Protein AF-A0A9Q3DCJ1-F1 (afdb_monomer_lite)

Organism: NCBI:txid1389203

pLDDT: mean 75.25, std 12.14, range [51.75, 97.69]

Radius of gyration: 37.61 Å; chains: 1; bounding box: 100×50×63 Å

Sequence (104 aa):
MWNRACDTAGNCIAEAKEYNQQRYNITHMEPDFKEGDQLLTEEFSRKHPVFPVSLVKPYFQRGEDKFPSRKKTSNPPEIVEM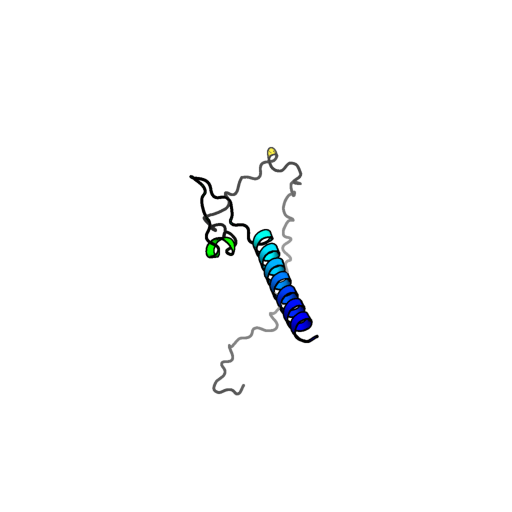EGSPGPVKKIIKARKIRLNGKD

Foldseek 3Di:
DVVVVVVVVVVVVVVVVVVVVVVCCVVDPDDDDDPPDDDDDPVRVPDPPPVPPPDDDPDDDDDCVVPVPDDPDPDDPPDPPPPDDPDPPPDDPPDDDDDDPPDD

Structure (mmCIF, N/CA/C/O backbone):
data_AF-A0A9Q3DCJ1-F1
#
_entry.id   AF-A0A9Q3DCJ1-F1
#
loop_
_atom_site.group_PDB
_atom_site.id
_atom_site.type_symbol
_atom_site.label_atom_id
_atom_site.label_alt_id
_atom_site.label_comp_id
_atom_site.label_asym_id
_atom_site.label_entity_id
_atom_site.label_seq_id
_atom_site.pdbx_PDB_ins_code
_atom_site.Cartn_x
_atom_site.Cartn_y
_atom_site.Cartn_z
_atom_site.occupancy
_atom_site.B_iso_or_equiv
_atom_site.auth_seq_id
_atom_site.auth_comp_id
_atom_site.auth_asym_id
_atom_site.auth_atom_id
_atom_site.pdbx_PDB_model_num
ATOM 1 N N . MET A 1 1 ? 37.587 -2.516 -32.915 1.00 63.06 1 MET A N 1
ATOM 2 C CA . MET A 1 1 ? 36.280 -1.816 -32.878 1.00 63.06 1 MET A CA 1
ATOM 3 C C . MET A 1 1 ? 35.235 -2.601 -32.084 1.00 63.06 1 MET A C 1
ATOM 5 O O . MET A 1 1 ? 34.576 -1.996 -31.256 1.00 63.06 1 MET A O 1
ATOM 9 N N . TRP A 1 2 ? 35.143 -3.925 -32.261 1.00 75.81 2 TRP A N 1
ATOM 10 C CA . TRP A 1 2 ? 34.183 -4.799 -31.565 1.00 75.81 2 TRP A CA 1
ATOM 11 C C . TRP A 1 2 ? 34.340 -4.851 -30.032 1.00 75.81 2 TRP A C 1
ATOM 13 O O . TRP A 1 2 ? 33.354 -4.699 -29.326 1.00 75.81 2 TRP A O 1
ATOM 23 N N . ASN A 1 3 ? 35.571 -4.923 -29.511 1.00 89.31 3 ASN A N 1
ATOM 24 C CA . ASN A 1 3 ? 35.804 -4.970 -28.057 1.00 89.31 3 ASN A CA 1
ATOM 25 C C . ASN A 1 3 ? 35.234 -3.748 -27.321 1.00 89.31 3 ASN A C 1
ATOM 27 O O . ASN A 1 3 ? 34.525 -3.912 -26.341 1.00 89.31 3 ASN A O 1
ATOM 31 N N . ARG A 1 4 ? 35.418 -2.535 -27.869 1.00 89.44 4 ARG A N 1
ATOM 32 C CA . ARG A 1 4 ? 34.817 -1.317 -27.296 1.00 89.44 4 ARG A CA 1
ATOM 33 C C . ARG A 1 4 ? 33.295 -1.390 -27.240 1.00 89.44 4 ARG A C 1
ATOM 35 O O . ARG A 1 4 ? 32.719 -0.892 -26.286 1.00 89.44 4 ARG A O 1
ATOM 42 N N . ALA A 1 5 ? 32.659 -1.985 -28.251 1.00 89.50 5 ALA A N 1
ATOM 43 C CA . ALA A 1 5 ? 31.210 -2.148 -28.269 1.00 89.50 5 ALA A CA 1
ATOM 44 C C . ALA A 1 5 ? 30.749 -3.105 -27.156 1.00 89.50 5 ALA A C 1
ATOM 46 O O . ALA A 1 5 ? 29.793 -2.798 -26.444 1.00 89.50 5 ALA A O 1
ATOM 47 N N . CYS A 1 6 ? 31.461 -4.219 -26.960 1.00 92.56 6 CYS A N 1
ATOM 48 C CA . CYS A 1 6 ? 31.211 -5.147 -25.856 1.00 92.56 6 CYS A CA 1
ATOM 49 C C . CYS A 1 6 ? 31.408 -4.478 -24.489 1.00 92.56 6 CYS A C 1
ATOM 51 O O . CYS 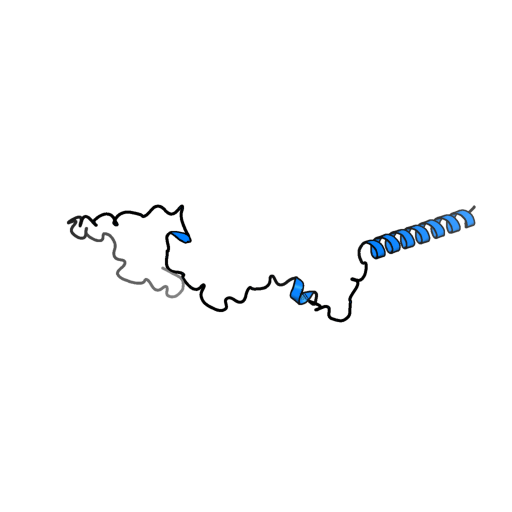A 1 6 ? 30.543 -4.617 -23.629 1.00 92.56 6 CYS A O 1
ATOM 53 N N . ASP A 1 7 ? 32.477 -3.696 -24.321 1.00 94.50 7 ASP A N 1
ATOM 54 C CA . ASP A 1 7 ? 32.757 -2.964 -23.082 1.00 94.50 7 ASP A CA 1
ATOM 55 C C . ASP A 1 7 ? 31.652 -1.938 -22.780 1.00 94.50 7 ASP A C 1
ATOM 57 O O . ASP A 1 7 ? 31.132 -1.887 -21.667 1.00 94.50 7 ASP A O 1
ATOM 61 N N . THR A 1 8 ? 31.214 -1.165 -23.784 1.00 95.19 8 THR A N 1
ATOM 62 C CA . THR A 1 8 ? 30.104 -0.211 -23.617 1.00 95.19 8 THR A CA 1
ATOM 63 C C . THR A 1 8 ? 28.790 -0.903 -23.273 1.00 95.19 8 THR A C 1
ATOM 65 O O . THR A 1 8 ? 28.074 -0.437 -22.393 1.00 95.19 8 THR A O 1
ATOM 68 N N . ALA A 1 9 ? 28.484 -2.034 -23.915 1.00 94.94 9 ALA A N 1
ATOM 69 C CA . ALA A 1 9 ? 27.279 -2.796 -23.606 1.00 94.94 9 ALA A CA 1
ATOM 70 C C . ALA A 1 9 ? 27.327 -3.367 -22.180 1.00 94.94 9 ALA A C 1
ATOM 72 O O . ALA A 1 9 ? 26.326 -3.312 -21.465 1.00 94.94 9 ALA A O 1
ATOM 73 N N . GLY A 1 10 ? 28.492 -3.862 -21.747 1.00 96.44 10 GLY A N 1
ATOM 74 C CA . GLY A 1 10 ? 28.715 -4.332 -20.381 1.00 96.44 10 GLY A CA 1
ATOM 75 C C . GLY A 1 10 ? 28.493 -3.230 -19.345 1.00 96.44 10 GLY A C 1
ATOM 76 O O . GLY A 1 10 ? 27.772 -3.447 -18.370 1.00 96.44 10 GLY A O 1
ATOM 77 N N . ASN A 1 11 ? 29.025 -2.033 -19.598 1.00 97.31 11 ASN A N 1
ATOM 78 C CA . ASN A 1 11 ? 28.848 -0.878 -18.719 1.00 97.31 11 ASN A CA 1
ATOM 79 C C . ASN A 1 11 ? 27.379 -0.450 -18.625 1.00 97.31 11 ASN A C 1
ATOM 81 O O . ASN A 1 11 ? 26.874 -0.280 -17.520 1.00 97.31 11 ASN A O 1
ATOM 85 N N . CYS A 1 12 ? 26.653 -0.380 -19.747 1.00 97.25 12 CYS A N 1
ATOM 86 C CA . CYS A 1 12 ? 25.229 -0.030 -19.726 1.00 97.25 12 CYS A CA 1
ATOM 87 C C . CYS A 1 12 ? 24.394 -1.013 -18.891 1.00 97.25 12 CYS A C 1
ATOM 89 O O . CYS A 1 12 ? 23.472 -0.607 -18.186 1.00 97.25 12 CYS A O 1
ATOM 91 N N . ILE A 1 13 ? 24.707 -2.311 -18.952 1.00 96.69 13 ILE A N 1
ATOM 92 C CA . ILE A 1 13 ? 24.011 -3.331 -18.157 1.00 96.69 13 ILE A CA 1
ATOM 93 C C . ILE A 1 13 ? 24.345 -3.176 -16.668 1.00 96.69 13 ILE A C 1
ATOM 95 O O . ILE A 1 13 ? 23.446 -3.269 -15.828 1.00 96.69 13 ILE A O 1
ATOM 99 N N . ALA A 1 14 ? 25.617 -2.938 -16.338 1.00 97.50 14 ALA A N 1
ATOM 100 C CA . ALA A 1 14 ? 26.059 -2.725 -14.963 1.00 97.50 14 ALA A CA 1
ATOM 101 C C . ALA A 1 14 ? 25.397 -1.485 -14.342 1.00 97.50 14 ALA A C 1
ATOM 103 O O . ALA A 1 14 ? 24.798 -1.592 -13.274 1.00 97.50 14 ALA A O 1
ATOM 104 N N . GLU A 1 15 ? 25.409 -0.355 -15.051 1.00 97.69 15 GLU A N 1
ATOM 105 C CA . GLU A 1 15 ? 24.773 0.896 -14.623 1.00 97.69 15 GLU A CA 1
ATOM 106 C C . GLU A 1 15 ? 23.261 0.731 -14.435 1.00 97.69 15 GLU A C 1
ATOM 108 O O . GLU A 1 15 ? 22.705 1.165 -13.427 1.00 97.69 15 GLU A O 1
ATOM 113 N N . ALA A 1 16 ? 22.578 0.049 -15.361 1.00 97.00 16 ALA A N 1
ATOM 114 C CA . ALA A 1 16 ? 21.144 -0.205 -15.240 1.00 97.00 16 ALA A CA 1
ATOM 115 C C . ALA A 1 16 ? 20.811 -1.080 -14.020 1.00 97.00 16 ALA A C 1
ATOM 117 O O . ALA A 1 16 ? 19.824 -0.836 -13.318 1.00 97.00 16 ALA A O 1
ATOM 118 N N . LYS A 1 17 ? 21.635 -2.099 -13.747 1.00 97.56 17 LYS A N 1
ATOM 119 C CA . LYS A 1 17 ? 21.481 -2.960 -12.570 1.00 97.56 17 LYS A CA 1
ATOM 120 C C . LYS A 1 17 ? 21.695 -2.167 -11.284 1.00 97.56 17 LYS A C 1
ATOM 122 O O . LYS A 1 17 ? 20.896 -2.297 -10.358 1.00 97.56 17 LYS A O 1
ATOM 127 N N . GLU A 1 18 ? 22.732 -1.339 -11.244 1.00 97.19 18 GLU A N 1
ATOM 128 C CA . GLU A 1 18 ? 23.052 -0.509 -10.089 1.00 97.19 18 GLU A CA 1
ATOM 129 C C . GLU A 1 18 ? 21.959 0.533 -9.823 1.00 97.19 18 GLU A C 1
ATOM 131 O O . GLU A 1 18 ? 21.476 0.627 -8.696 1.00 97.19 18 GLU A O 1
ATOM 136 N N . TYR A 1 19 ? 21.473 1.227 -10.857 1.00 95.38 19 TYR A N 1
ATOM 137 C CA . TYR A 1 19 ? 20.348 2.160 -10.752 1.00 95.38 19 TYR A CA 1
ATOM 138 C C . TYR A 1 19 ? 19.100 1.490 -10.165 1.00 95.38 19 TYR A C 1
ATOM 140 O O . TYR A 1 19 ? 18.480 2.011 -9.235 1.00 95.38 19 TYR A O 1
ATOM 148 N N . ASN A 1 20 ? 18.740 0.310 -10.678 1.00 94.38 20 ASN A N 1
ATOM 149 C CA . ASN A 1 20 ? 17.589 -0.437 -10.176 1.00 94.38 20 ASN A CA 1
ATOM 150 C C . ASN A 1 20 ? 17.780 -0.852 -8.714 1.00 94.38 20 ASN A C 1
ATOM 152 O O . ASN A 1 20 ? 16.842 -0.751 -7.924 1.00 94.38 20 ASN A O 1
ATOM 156 N N . GLN A 1 21 ? 18.987 -1.278 -8.343 1.00 93.81 21 GLN A N 1
ATOM 157 C CA . GLN A 1 21 ? 19.305 -1.678 -6.978 1.00 93.81 21 GLN A CA 1
ATOM 158 C C . GLN A 1 21 ? 19.266 -0.488 -6.012 1.00 93.81 21 GLN A C 1
ATOM 160 O O . GLN A 1 21 ? 18.641 -0.580 -4.959 1.00 93.81 21 GLN A O 1
ATOM 165 N N . GLN A 1 22 ? 19.840 0.656 -6.389 1.00 92.44 22 GLN A N 1
ATOM 166 C CA . GLN A 1 22 ? 19.769 1.894 -5.609 1.00 92.44 22 GLN A CA 1
ATOM 167 C C . GLN A 1 22 ? 18.317 2.351 -5.423 1.00 92.44 22 GLN A C 1
ATOM 169 O O . GLN A 1 22 ? 17.894 2.646 -4.306 1.00 92.44 22 GLN A O 1
ATOM 174 N N . ARG A 1 23 ? 17.521 2.347 -6.499 1.00 92.44 23 ARG A N 1
ATOM 175 C CA . ARG A 1 23 ? 16.097 2.699 -6.450 1.00 92.44 23 ARG A CA 1
ATOM 176 C C . ARG A 1 23 ? 15.308 1.762 -5.536 1.00 92.44 23 ARG A C 1
ATOM 178 O O . ARG A 1 23 ? 14.465 2.235 -4.772 1.00 92.44 23 ARG A O 1
ATOM 185 N N . TYR A 1 24 ? 15.567 0.457 -5.609 1.00 90.00 24 TYR A N 1
ATOM 186 C CA . TYR A 1 24 ? 14.935 -0.527 -4.734 1.00 90.00 24 TYR A CA 1
ATOM 187 C C . TYR A 1 24 ? 15.298 -0.269 -3.272 1.00 90.00 24 TYR A C 1
ATOM 189 O O . TYR A 1 24 ? 14.399 -0.118 -2.455 1.00 90.00 24 TYR A O 1
ATOM 197 N N . ASN A 1 25 ? 16.586 -0.099 -2.966 1.00 87.88 25 ASN A N 1
ATOM 198 C CA . ASN A 1 25 ? 17.060 0.149 -1.606 1.00 87.88 25 ASN A CA 1
ATOM 199 C C . ASN A 1 25 ? 16.429 1.412 -1.005 1.00 87.88 25 ASN A C 1
ATOM 201 O O . ASN A 1 25 ? 15.956 1.369 0.120 1.00 87.88 25 ASN A O 1
ATOM 205 N N . ILE A 1 26 ? 16.347 2.516 -1.759 1.00 84.50 26 ILE A N 1
ATOM 206 C CA . ILE A 1 26 ? 15.706 3.758 -1.287 1.00 84.50 26 ILE A CA 1
ATOM 207 C C . ILE A 1 26 ? 14.218 3.544 -0.975 1.00 84.50 26 ILE A C 1
ATOM 209 O O . ILE A 1 26 ? 13.694 4.109 -0.020 1.00 84.50 26 ILE A O 1
ATOM 213 N N . THR A 1 27 ? 13.520 2.758 -1.798 1.00 81.69 27 THR A N 1
ATOM 214 C CA . THR A 1 27 ? 12.064 2.563 -1.679 1.00 81.69 27 THR A CA 1
ATOM 215 C C . THR A 1 27 ? 11.666 1.449 -0.711 1.00 81.69 27 THR A C 1
ATOM 217 O O . THR A 1 27 ? 10.542 1.460 -0.220 1.00 81.69 27 THR A O 1
ATOM 220 N N . HIS A 1 28 ? 12.573 0.517 -0.427 1.00 78.94 28 HIS A N 1
ATOM 221 C CA . HIS A 1 28 ? 12.353 -0.669 0.401 1.00 78.94 28 HIS A CA 1
ATOM 222 C C . HIS A 1 28 ? 13.409 -0.741 1.511 1.00 78.94 28 HIS A C 1
ATOM 224 O O . HIS A 1 28 ? 14.057 -1.768 1.703 1.00 78.94 28 HIS A O 1
ATOM 230 N N . MET A 1 29 ? 13.605 0.373 2.222 1.00 77.62 29 MET A N 1
ATOM 231 C CA . MET A 1 29 ? 14.350 0.369 3.480 1.00 77.62 29 MET A CA 1
ATOM 232 C C . MET A 1 29 ? 13.621 -0.539 4.474 1.00 77.62 29 MET A C 1
ATOM 234 O O . MET A 1 29 ? 12.401 -0.430 4.638 1.00 77.62 29 MET A O 1
ATOM 238 N N . GLU A 1 30 ? 14.361 -1.434 5.126 1.00 73.50 30 GLU A N 1
ATOM 239 C CA . GLU A 1 30 ? 13.807 -2.191 6.243 1.00 73.50 30 GLU A CA 1
ATOM 240 C C . GLU A 1 30 ? 13.434 -1.218 7.370 1.00 73.50 30 GLU A C 1
ATOM 242 O O . GLU A 1 30 ? 14.156 -0.245 7.606 1.00 73.50 30 GLU A O 1
ATOM 247 N N . PRO A 1 31 ? 12.295 -1.418 8.049 1.00 78.50 31 PRO A N 1
ATOM 248 C CA . PRO A 1 31 ? 11.938 -0.571 9.172 1.00 78.50 31 PRO A CA 1
ATOM 249 C C . PRO A 1 31 ? 12.928 -0.778 10.322 1.00 78.50 31 PRO A C 1
ATOM 251 O O . PRO A 1 31 ? 13.270 -1.911 10.658 1.00 78.50 31 PRO A O 1
ATOM 254 N N . ASP A 1 32 ? 13.336 0.311 10.968 1.00 82.06 32 ASP A N 1
ATOM 255 C CA . ASP A 1 32 ? 14.151 0.238 12.180 1.00 82.06 32 ASP A CA 1
ATOM 256 C C . ASP A 1 32 ? 13.298 -0.272 13.352 1.00 82.06 32 ASP A C 1
ATOM 258 O O . ASP A 1 32 ? 12.508 0.478 13.930 1.00 82.06 32 ASP A O 1
ATOM 262 N N . PHE A 1 33 ? 13.460 -1.544 13.714 1.00 82.75 33 PHE A N 1
ATOM 263 C CA . PHE A 1 33 ? 12.768 -2.155 14.850 1.00 82.75 33 PHE A CA 1
ATOM 264 C C . PHE A 1 33 ? 13.595 -2.052 16.133 1.00 82.75 33 PHE A C 1
ATOM 266 O O . PHE A 1 33 ? 14.790 -2.354 16.142 1.00 82.75 33 PHE A O 1
ATOM 273 N N . LYS A 1 34 ? 12.958 -1.664 17.240 1.00 87.94 34 LYS A N 1
ATOM 274 C CA . LYS A 1 34 ? 13.571 -1.615 18.574 1.00 87.94 34 LYS A CA 1
ATOM 275 C C . LYS A 1 34 ? 12.963 -2.665 19.498 1.00 87.94 34 LYS A C 1
ATOM 277 O O . LYS A 1 34 ? 11.830 -3.110 19.321 1.00 87.94 34 LYS A O 1
ATOM 282 N N . GLU A 1 35 ? 13.725 -3.064 20.514 1.00 81.75 35 GLU A N 1
ATOM 283 C CA . GLU A 1 35 ? 13.235 -3.974 21.551 1.00 81.75 35 GLU A CA 1
ATOM 284 C C . GLU A 1 35 ? 12.006 -3.366 22.249 1.00 81.75 35 GLU A C 1
ATOM 286 O O . GLU A 1 35 ? 12.076 -2.273 22.812 1.00 81.75 35 GLU A O 1
ATOM 291 N N . GLY A 1 36 ? 10.874 -4.073 22.190 1.00 82.88 36 GLY A N 1
ATOM 292 C CA . GLY A 1 36 ? 9.582 -3.610 22.710 1.00 82.88 36 GLY A CA 1
ATOM 293 C C . GLY A 1 36 ? 8.577 -3.151 21.646 1.00 82.88 36 GLY A C 1
ATOM 294 O O . GLY A 1 36 ? 7.416 -2.931 21.994 1.00 82.88 36 GLY A O 1
ATOM 295 N N . ASP A 1 37 ? 8.968 -3.060 20.370 1.00 79.44 37 ASP A N 1
ATOM 296 C CA . ASP A 1 37 ? 8.045 -2.702 19.291 1.00 79.44 37 ASP A CA 1
ATOM 297 C C . ASP A 1 37 ? 7.058 -3.838 18.976 1.00 79.44 37 ASP A C 1
ATOM 299 O O . ASP A 1 37 ? 7.414 -5.012 18.843 1.00 79.44 37 ASP A O 1
ATOM 303 N N . GLN A 1 38 ? 5.780 -3.479 18.837 1.00 73.38 38 GLN A N 1
ATOM 304 C CA . GLN A 1 38 ? 4.705 -4.418 18.532 1.00 73.38 38 GLN A CA 1
ATOM 305 C C . GLN A 1 38 ? 4.474 -4.464 17.015 1.00 73.38 38 GLN A C 1
ATOM 307 O O . GLN A 1 38 ? 3.969 -3.515 16.415 1.00 73.38 38 GLN A O 1
ATOM 312 N N . LEU A 1 39 ? 4.862 -5.575 16.387 1.00 72.44 39 LEU A N 1
ATOM 313 C CA . LEU A 1 39 ? 4.812 -5.753 14.935 1.00 72.44 39 LEU A CA 1
ATOM 314 C C . LEU A 1 39 ? 3.430 -6.231 14.482 1.00 72.44 39 LEU A C 1
ATOM 316 O O . LEU A 1 39 ? 2.977 -7.313 14.857 1.00 72.44 39 LEU A O 1
ATOM 320 N N . LEU A 1 40 ? 2.776 -5.449 13.626 1.00 68.94 40 LEU A N 1
ATOM 321 C CA . LEU A 1 40 ? 1.610 -5.897 12.868 1.00 68.94 40 LEU A CA 1
ATOM 322 C C . LEU A 1 40 ? 2.098 -6.520 11.563 1.00 68.94 40 LEU A C 1
ATOM 324 O O . LEU A 1 40 ? 2.722 -5.850 10.743 1.00 68.94 40 LEU A O 1
ATOM 328 N N . THR A 1 41 ? 1.809 -7.803 11.360 1.00 72.06 41 THR A N 1
ATOM 329 C CA . THR A 1 41 ? 2.092 -8.459 10.082 1.00 72.06 41 THR A CA 1
ATOM 330 C C . THR A 1 41 ? 1.268 -7.819 8.961 1.00 72.06 41 THR A C 1
ATOM 332 O O . THR A 1 41 ? 0.189 -7.266 9.191 1.00 72.06 41 THR A O 1
ATOM 335 N N . GLU A 1 42 ? 1.763 -7.898 7.725 1.00 68.56 42 GLU A N 1
ATOM 336 C CA . GLU A 1 42 ? 1.150 -7.250 6.554 1.00 68.56 42 GLU A CA 1
ATOM 337 C C . GLU A 1 42 ? -0.314 -7.685 6.313 1.00 68.56 42 GLU A C 1
ATOM 339 O O . GLU A 1 42 ? -1.142 -6.935 5.796 1.00 68.56 42 GLU A O 1
ATOM 344 N N . GLU A 1 43 ? -0.672 -8.892 6.755 1.00 66.38 43 GLU A N 1
ATOM 345 C CA . GLU A 1 43 ? -2.039 -9.418 6.711 1.00 66.38 43 GLU A CA 1
ATOM 346 C C . GLU A 1 43 ? -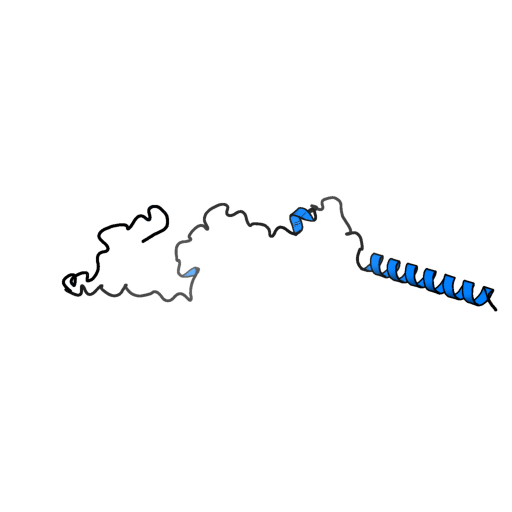2.999 -8.718 7.687 1.00 66.38 43 GLU A C 1
ATOM 348 O O . GLU A 1 43 ? -4.206 -8.646 7.434 1.00 66.38 43 GLU A O 1
ATOM 353 N N . PHE A 1 44 ? -2.481 -8.201 8.804 1.00 62.12 44 PHE A N 1
ATOM 354 C CA . PHE A 1 44 ? -3.247 -7.462 9.805 1.00 62.12 44 PHE A CA 1
ATOM 355 C C . PHE A 1 44 ? -3.272 -5.953 9.541 1.00 62.12 44 PHE A C 1
ATOM 357 O O . PHE A 1 44 ? -4.224 -5.305 9.967 1.00 62.12 44 PHE A O 1
ATOM 364 N N . SER A 1 45 ? -2.304 -5.395 8.803 1.00 62.41 45 SER A N 1
ATOM 365 C CA . SER A 1 45 ? -2.292 -3.966 8.439 1.00 62.41 45 SER A CA 1
ATOM 366 C C . SER A 1 45 ? -3.324 -3.608 7.361 1.00 62.41 45 SER A C 1
ATOM 368 O O . SER A 1 45 ? -3.877 -2.509 7.368 1.00 62.41 45 SER A O 1
ATOM 370 N N . ARG A 1 46 ? -3.628 -4.544 6.447 1.00 64.75 46 ARG A N 1
ATOM 371 C CA . ARG A 1 46 ? -4.634 -4.369 5.377 1.00 64.75 46 ARG A CA 1
ATOM 372 C C . ARG A 1 46 ? -6.071 -4.523 5.859 1.00 64.75 46 ARG A C 1
ATOM 374 O O . ARG A 1 46 ? -7.004 -4.078 5.189 1.00 64.75 46 ARG A O 1
ATOM 381 N N . LYS A 1 47 ? -6.272 -5.172 7.004 1.00 68.19 47 LYS A N 1
ATOM 382 C CA . LYS A 1 47 ? -7.574 -5.188 7.657 1.00 68.19 47 LYS A CA 1
ATOM 383 C C . LYS A 1 47 ? -7.713 -3.828 8.316 1.00 68.19 47 LYS A C 1
ATOM 385 O O . LYS A 1 47 ? -6.984 -3.520 9.254 1.00 68.19 47 LYS A O 1
ATOM 390 N N . HIS A 1 48 ? -8.670 -3.023 7.844 1.00 58.03 48 HIS A N 1
ATOM 391 C CA . HIS A 1 48 ? -9.188 -1.941 8.678 1.00 58.03 48 HIS A CA 1
ATOM 392 C C . HIS A 1 48 ? -9.431 -2.577 10.047 1.00 58.03 48 HIS A C 1
ATOM 394 O O . HIS A 1 48 ? -10.017 -3.669 10.048 1.00 58.03 48 HIS A O 1
ATOM 400 N N . PRO A 1 49 ? -8.966 -2.001 11.173 1.00 62.50 49 PRO A N 1
ATOM 401 C CA . PRO A 1 49 ? -9.391 -2.498 12.464 1.00 62.50 49 PRO A CA 1
ATOM 402 C C . PRO A 1 49 ? -10.907 -2.522 12.375 1.00 62.50 49 PRO A C 1
ATOM 404 O O . PRO A 1 49 ? -11.546 -1.468 12.283 1.00 62.50 49 PRO A O 1
ATOM 407 N N . VAL A 1 50 ? -11.468 -3.731 12.260 1.00 60.25 50 VAL A N 1
ATOM 408 C CA . VAL A 1 50 ? -12.898 -3.943 12.367 1.00 60.25 50 VAL A CA 1
ATOM 409 C C . VAL A 1 50 ? -13.075 -3.673 13.827 1.00 60.25 50 VAL A C 1
ATOM 411 O O . VAL A 1 50 ? -12.844 -4.552 14.655 1.00 60.25 50 VAL A O 1
ATOM 414 N N . PHE A 1 51 ? -13.284 -2.386 14.110 1.00 51.75 51 PHE A N 1
ATOM 415 C CA . PHE A 1 51 ? -13.478 -1.857 15.432 1.00 51.75 51 PHE A CA 1
ATOM 416 C C . PHE A 1 51 ? -14.454 -2.839 16.034 1.00 51.75 51 PHE A C 1
ATOM 418 O O . PHE A 1 51 ? -15.528 -3.002 15.433 1.00 51.75 51 PHE A O 1
ATOM 425 N N . PRO A 1 52 ? -14.046 -3.614 17.057 1.00 56.34 52 PRO A N 1
ATOM 426 C CA . PRO A 1 52 ? -14.918 -4.640 17.559 1.00 56.34 52 PRO A CA 1
ATOM 427 C C . PRO A 1 52 ? -16.217 -3.907 17.821 1.00 56.34 52 PRO A C 1
ATOM 429 O O . PRO A 1 52 ? -16.249 -2.906 18.543 1.00 56.34 52 PRO A O 1
ATOM 432 N N . VAL A 1 53 ? -17.292 -4.356 17.173 1.00 57.59 53 VAL A N 1
ATOM 433 C CA . VAL A 1 53 ? -18.642 -3.894 17.491 1.00 57.59 53 VAL A CA 1
ATOM 434 C C . VAL A 1 53 ? -19.001 -4.531 18.837 1.00 57.59 53 VAL A C 1
ATOM 436 O O . VAL A 1 53 ? -20.069 -5.098 19.031 1.00 57.59 53 VAL A O 1
ATOM 439 N N . SER A 1 54 ? -18.057 -4.509 19.781 1.00 58.66 54 SER A N 1
ATOM 440 C CA . SER A 1 54 ? -18.271 -4.804 21.161 1.00 58.66 54 SER A CA 1
ATOM 441 C C . SER A 1 54 ? -19.040 -3.613 21.708 1.00 58.66 54 SER A C 1
ATOM 443 O O . SER A 1 54 ? -18.478 -2.610 22.136 1.00 58.66 54 SER A O 1
ATOM 445 N N . LEU A 1 55 ? -20.354 -3.799 21.647 1.00 59.38 55 LEU A N 1
ATOM 446 C CA . LEU A 1 55 ? -21.267 -3.507 22.735 1.00 59.38 55 LEU A CA 1
ATOM 447 C C . LEU A 1 55 ? -21.556 -2.018 22.940 1.00 59.38 55 LEU A C 1
ATOM 449 O O . LEU A 1 55 ? -20.837 -1.300 23.619 1.00 59.38 55 LEU A O 1
ATOM 453 N N . VAL A 1 56 ? -22.692 -1.616 22.357 1.00 61.53 56 VAL A N 1
ATOM 454 C CA . VAL A 1 56 ? -23.596 -0.550 22.815 1.00 61.53 56 VAL A CA 1
ATOM 455 C C . VAL A 1 56 ? -22.875 0.716 23.271 1.00 61.53 56 VAL A C 1
ATOM 457 O O . VAL A 1 56 ? -22.480 0.839 24.426 1.00 61.53 56 VAL A O 1
ATOM 460 N N . LYS A 1 57 ? -22.794 1.720 22.386 1.00 65.44 57 LYS A N 1
ATOM 461 C CA . LYS A 1 57 ? -22.485 3.092 22.815 1.00 65.44 57 LYS A CA 1
ATOM 462 C C . LYS A 1 57 ? -23.356 3.413 24.039 1.00 65.44 57 LYS A C 1
ATOM 464 O O . LYS A 1 57 ? -24.582 3.386 23.889 1.00 65.44 57 LYS A O 1
ATOM 469 N N . PRO A 1 58 ? -22.778 3.692 25.223 1.00 66.19 58 PRO A N 1
ATOM 470 C CA . PRO A 1 58 ? -23.581 4.050 26.377 1.00 66.19 58 PRO A CA 1
ATOM 471 C C . PRO A 1 58 ? -24.340 5.327 26.024 1.00 66.19 58 PRO A C 1
ATOM 473 O O . PRO A 1 58 ? -23.748 6.364 25.715 1.00 66.19 58 PRO A O 1
ATOM 476 N N . TYR A 1 59 ? -25.668 5.231 25.989 1.00 64.31 59 TYR A N 1
ATOM 477 C CA . TYR A 1 59 ? -26.520 6.386 25.757 1.00 64.31 59 TYR A CA 1
ATOM 478 C C . TYR A 1 59 ? -26.440 7.282 26.991 1.00 64.31 59 TYR A C 1
ATOM 480 O O . TYR A 1 59 ? -27.043 7.001 28.023 1.00 64.31 59 TYR A O 1
ATOM 488 N N . PHE A 1 60 ? -25.679 8.370 26.887 1.00 72.69 60 PHE A N 1
ATOM 489 C CA . PHE A 1 60 ? -25.674 9.409 27.908 1.00 72.69 60 PHE A CA 1
ATOM 490 C C . PHE A 1 60 ? -27.005 10.163 27.882 1.00 72.69 60 PHE A C 1
ATOM 492 O O . PHE A 1 60 ? -27.535 10.478 26.810 1.00 72.69 60 PHE A O 1
ATOM 499 N N . GLN A 1 61 ? -27.536 10.483 29.064 1.00 72.12 61 GLN A N 1
ATOM 500 C CA . GLN A 1 61 ? -28.701 11.353 29.167 1.00 72.12 61 GLN A CA 1
ATOM 501 C C . GLN A 1 61 ? -28.393 12.716 28.533 1.00 72.12 61 GLN A C 1
ATOM 503 O O . GLN A 1 61 ? -27.269 13.223 28.580 1.00 72.12 61 GLN A O 1
ATOM 508 N N . ARG A 1 62 ? -29.405 13.292 27.886 1.00 70.31 62 ARG A N 1
ATOM 509 C CA . ARG A 1 62 ? -29.302 14.556 27.152 1.00 70.31 62 ARG A CA 1
ATOM 510 C C . ARG A 1 62 ? -29.254 15.724 28.147 1.00 70.31 62 ARG A C 1
ATOM 512 O O . ARG A 1 62 ? -30.284 16.335 28.397 1.00 70.31 62 ARG A O 1
ATOM 519 N N . GLY A 1 63 ? -28.085 15.992 28.729 1.00 77.44 63 GLY A N 1
ATOM 520 C CA . GLY A 1 63 ? -27.840 17.164 29.579 1.00 77.44 63 GLY A CA 1
ATOM 521 C C . GLY A 1 63 ? -27.535 18.422 28.759 1.00 77.44 63 GLY A C 1
ATOM 522 O O . GLY A 1 63 ? -26.937 18.325 27.684 1.00 77.44 63 GLY A O 1
ATOM 523 N N . GLU A 1 64 ? -27.937 19.589 29.264 1.00 73.12 64 GLU A N 1
ATOM 524 C CA . GLU A 1 64 ? -27.703 20.888 28.611 1.00 73.12 64 GLU A CA 1
ATOM 525 C C . GLU A 1 64 ? -26.214 21.241 28.546 1.00 73.12 64 GLU A C 1
ATOM 527 O O . GLU A 1 64 ? -25.742 21.688 27.502 1.00 73.12 64 GLU A O 1
ATOM 532 N N . ASP A 1 65 ? -25.456 20.904 29.592 1.00 79.19 65 ASP A N 1
ATOM 533 C CA . ASP A 1 65 ? -24.017 21.183 29.688 1.00 79.19 65 ASP A CA 1
ATOM 534 C C . ASP A 1 65 ? -23.209 20.517 28.568 1.00 79.19 65 ASP A C 1
ATOM 536 O O . ASP A 1 65 ? -22.202 21.042 28.097 1.00 79.19 65 ASP A O 1
ATOM 540 N N . LYS A 1 66 ? -23.658 19.340 28.116 1.00 77.69 66 LYS A N 1
ATOM 541 C CA . LYS A 1 66 ? -22.955 18.543 27.103 1.00 77.69 66 LYS A CA 1
ATOM 542 C C . LYS A 1 66 ? -23.366 18.904 25.675 1.00 77.69 66 LYS A C 1
ATOM 544 O O . LYS A 1 66 ? -22.633 18.593 24.740 1.00 77.69 66 LYS A O 1
ATOM 549 N N . PHE A 1 67 ? -24.524 19.544 25.491 1.00 76.19 67 PHE A N 1
ATOM 550 C CA . PHE A 1 67 ? -25.068 19.897 24.175 1.00 76.19 67 PHE A CA 1
ATOM 551 C C . PHE A 1 67 ? -25.724 21.292 24.181 1.00 76.19 67 PHE A C 1
ATOM 553 O O . PHE A 1 67 ? -26.934 21.395 23.957 1.00 76.19 67 PHE A O 1
ATOM 560 N N . PRO A 1 68 ? -24.936 22.368 24.370 1.00 78.12 68 PRO A N 1
ATOM 561 C CA . PRO A 1 68 ? -25.458 23.726 24.556 1.00 78.12 68 PRO A CA 1
ATOM 562 C C . PRO A 1 68 ? -26.187 24.276 23.320 1.00 78.12 68 PRO A C 1
ATOM 564 O O . PRO A 1 68 ? -27.154 25.020 23.437 1.00 78.12 68 PRO A O 1
ATOM 567 N N . SER A 1 69 ? -25.786 23.869 22.113 1.00 79.75 69 SER A N 1
ATOM 568 C CA . SER A 1 69 ? -26.394 24.347 20.859 1.00 79.75 69 SER A CA 1
ATOM 569 C C . SER A 1 69 ? -27.722 23.665 20.506 1.00 79.75 69 SER A C 1
ATOM 571 O O . SER A 1 69 ? -28.282 23.899 19.431 1.00 79.75 69 SER A O 1
ATOM 573 N N . ARG A 1 70 ? -28.228 22.764 21.354 1.00 74.50 70 ARG A N 1
ATOM 574 C CA . ARG A 1 70 ? -29.415 21.968 21.044 1.00 74.50 70 ARG A CA 1
ATOM 575 C C . ARG A 1 70 ? -30.688 22.739 21.389 1.00 74.50 70 ARG A C 1
ATOM 577 O O . ARG A 1 70 ? -31.009 22.944 22.553 1.00 74.50 70 ARG A O 1
ATOM 584 N N . LYS A 1 71 ? -31.474 23.093 20.370 1.00 75.62 71 LYS A N 1
ATOM 585 C CA . LYS A 1 71 ? -32.814 23.670 20.558 1.00 75.62 71 LYS A CA 1
ATOM 586 C C . LYS A 1 71 ? -33.739 22.620 21.187 1.00 75.62 71 LYS A C 1
ATOM 588 O O . LYS A 1 71 ? -33.878 21.524 20.640 1.00 75.62 71 LYS A O 1
ATOM 593 N N . LYS A 1 72 ? -34.376 22.939 22.319 1.00 73.19 72 LYS A N 1
ATOM 594 C CA . LYS A 1 72 ? -35.469 22.121 22.863 1.00 73.19 72 LYS A CA 1
ATOM 595 C C . LYS A 1 72 ? -36.635 22.199 21.883 1.00 73.19 72 LYS A C 1
ATOM 597 O O . LYS A 1 72 ? -37.183 23.274 21.663 1.00 73.19 72 LYS A O 1
ATOM 602 N N . THR A 1 73 ? -36.989 21.080 21.264 1.00 67.62 73 THR A N 1
ATOM 603 C CA . THR A 1 73 ? -38.249 20.983 20.526 1.00 67.62 73 THR A CA 1
ATOM 604 C C . THR A 1 73 ? -39.377 21.060 21.549 1.00 67.62 73 THR A C 1
ATOM 606 O O . THR A 1 73 ? -39.450 20.198 22.427 1.00 67.62 73 THR A O 1
ATOM 609 N N . SER A 1 74 ? -40.216 22.095 21.478 1.00 71.19 74 SER A N 1
ATOM 610 C CA . SER A 1 74 ? -41.489 22.107 22.199 1.00 71.19 74 SER A CA 1
ATOM 611 C C . SER A 1 74 ? -42.388 20.985 21.677 1.00 71.19 74 SER A C 1
ATOM 613 O O . SER A 1 74 ? -42.135 20.460 20.591 1.00 71.19 74 SER A O 1
ATOM 615 N N . ASN A 1 75 ? -43.365 20.609 22.507 1.00 73.19 75 ASN A N 1
ATOM 616 C CA . ASN A 1 75 ? -44.233 19.432 22.419 1.00 73.19 75 ASN A CA 1
ATOM 617 C C .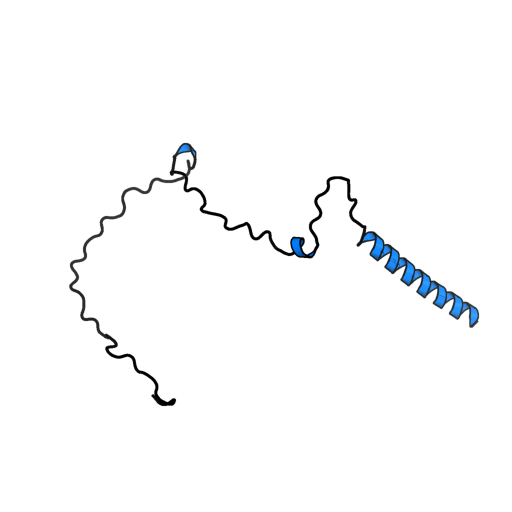 ASN A 1 75 ? -44.516 18.927 20.991 1.00 73.19 75 ASN A C 1
ATOM 619 O O . ASN A 1 75 ? -44.725 19.742 20.089 1.00 73.19 75 ASN A O 1
ATOM 623 N N . PRO A 1 76 ? -44.560 17.593 20.786 1.00 73.12 76 PRO A N 1
ATOM 624 C CA . PRO A 1 76 ? -44.966 17.036 19.503 1.00 73.12 76 PRO A CA 1
ATOM 625 C C . PRO A 1 76 ? -46.330 17.615 19.096 1.00 73.12 76 PRO A C 1
ATOM 627 O O . PRO A 1 76 ? -47.163 17.855 19.974 1.00 73.12 76 PRO A O 1
ATOM 630 N N . PRO A 1 77 ? -46.553 17.871 17.794 1.00 70.12 77 PRO A N 1
ATOM 631 C CA . PRO A 1 77 ? -47.838 18.372 17.330 1.00 70.12 77 PRO A CA 1
ATOM 632 C C . PRO A 1 77 ? -48.943 17.406 17.766 1.00 70.12 77 PRO A C 1
ATOM 634 O O . PRO A 1 77 ? -48.780 16.190 17.637 1.00 70.12 77 PRO A O 1
ATOM 637 N N . GLU A 1 78 ? -50.042 17.946 18.297 1.00 74.38 78 GLU A N 1
ATOM 638 C CA . GLU A 1 78 ? -51.247 17.165 18.574 1.00 74.38 78 GLU A CA 1
ATOM 639 C C . GLU A 1 78 ? -51.649 16.417 17.302 1.00 74.38 78 GLU A C 1
ATOM 641 O O . GLU A 1 78 ? -51.779 17.001 16.222 1.00 74.38 78 GLU A O 1
ATOM 646 N N . ILE A 1 79 ? -51.789 15.098 17.428 1.00 71.06 79 ILE A N 1
ATOM 647 C CA . ILE A 1 79 ? -52.309 14.255 16.360 1.00 71.06 79 ILE A CA 1
ATOM 648 C C . ILE A 1 79 ? -53.776 14.645 16.225 1.00 71.06 79 ILE A C 1
ATOM 650 O O . ILE A 1 79 ? -54.601 14.255 17.045 1.00 71.06 79 ILE A O 1
ATOM 654 N N . VAL A 1 80 ? -54.100 15.452 15.218 1.00 73.75 80 VAL A N 1
ATOM 655 C CA . VAL A 1 80 ? -55.495 15.678 14.847 1.00 73.75 80 VAL A CA 1
ATOM 656 C C . VAL A 1 80 ? -56.001 14.353 14.293 1.00 73.75 80 VAL A C 1
ATOM 658 O O . VAL A 1 80 ? -55.583 13.930 13.212 1.00 73.75 80 VAL A O 1
ATOM 661 N N . GLU A 1 81 ? -56.859 13.671 15.049 1.00 70.62 81 GLU A N 1
ATOM 662 C CA . GLU A 1 81 ? -57.623 12.534 14.548 1.00 70.62 81 GLU A CA 1
ATOM 663 C C . GLU A 1 81 ? -58.483 13.044 13.389 1.00 70.62 81 GLU A C 1
ATOM 665 O O . GLU A 1 81 ? -59.516 13.687 13.574 1.00 70.62 81 GLU A O 1
ATOM 670 N N . MET A 1 82 ? -58.024 12.828 12.154 1.00 64.38 82 MET A N 1
ATOM 671 C CA . MET A 1 82 ? -58.917 12.947 11.016 1.00 64.38 82 MET A CA 1
ATOM 672 C C . MET A 1 82 ? -59.913 11.797 11.133 1.00 64.38 82 MET A C 1
ATOM 674 O O . MET A 1 82 ? -59.566 10.653 10.843 1.00 64.38 82 MET A O 1
ATOM 678 N N . GLU A 1 83 ? -61.134 12.123 11.560 1.00 62.00 83 GLU A N 1
ATOM 679 C CA . GLU A 1 83 ? -62.358 11.326 11.419 1.00 62.00 83 GLU A CA 1
ATOM 680 C C . GLU A 1 83 ? -62.594 11.033 9.928 1.00 62.00 83 GLU A C 1
ATOM 682 O O . GLU A 1 83 ? -63.401 11.647 9.231 1.00 62.00 83 GLU A O 1
ATOM 687 N N . GLY A 1 84 ? -61.778 10.135 9.392 1.00 57.75 84 GLY A N 1
ATOM 688 C CA . GLY A 1 84 ? -61.834 9.634 8.039 1.00 57.75 84 GLY A CA 1
ATOM 689 C C . GLY A 1 84 ? -62.100 8.151 8.138 1.00 57.75 84 GLY A C 1
ATOM 690 O O . GLY A 1 84 ? -61.186 7.369 8.394 1.00 57.75 84 GLY A O 1
ATOM 691 N N . SER A 1 85 ? -63.361 7.770 7.934 1.00 64.56 85 SER A N 1
ATOM 692 C CA . SER A 1 85 ? -63.770 6.377 7.764 1.00 64.56 85 SER A CA 1
ATOM 693 C C . SER A 1 85 ? -62.758 5.639 6.879 1.00 64.56 85 SER A C 1
ATOM 695 O O . SER A 1 85 ? -62.345 6.222 5.866 1.00 64.56 85 SER A O 1
ATOM 697 N N . PRO A 1 86 ? -62.370 4.389 7.189 1.00 62.28 86 PRO A N 1
ATOM 698 C CA . PRO A 1 86 ? -61.453 3.642 6.342 1.00 62.28 86 PRO A CA 1
ATOM 699 C C . PRO A 1 86 ? -62.049 3.562 4.935 1.00 62.28 86 PRO A C 1
ATOM 701 O O . PRO A 1 86 ? -63.039 2.869 4.700 1.00 62.28 86 PRO A O 1
ATOM 704 N N . GLY A 1 87 ? -61.482 4.329 4.000 1.00 65.88 87 GLY A N 1
ATOM 705 C CA . GLY A 1 87 ? -61.932 4.323 2.615 1.00 65.88 87 GLY A CA 1
ATOM 706 C C . GLY A 1 87 ? -61.874 2.894 2.066 1.00 65.88 87 GLY A C 1
ATOM 707 O O . GLY A 1 87 ? -60.982 2.132 2.456 1.00 65.88 87 GLY A O 1
ATOM 708 N N . PRO A 1 88 ? -62.802 2.491 1.179 1.00 68.94 88 PRO A N 1
ATOM 709 C CA . PRO A 1 88 ? -62.861 1.118 0.701 1.00 68.94 88 PRO A CA 1
ATOM 710 C C . PR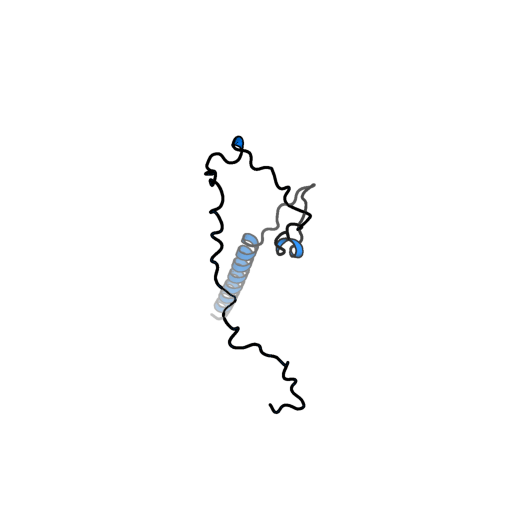O A 1 88 ? -61.523 0.752 0.058 1.00 68.94 88 PRO A C 1
ATOM 712 O O . PRO A 1 88 ? -61.107 1.354 -0.936 1.00 68.94 88 PRO A O 1
ATOM 715 N N . VAL A 1 89 ? -60.831 -0.225 0.651 1.00 66.69 89 VAL A N 1
ATOM 716 C CA . VAL A 1 89 ? -59.551 -0.738 0.158 1.00 66.69 89 VAL A CA 1
ATOM 717 C C . VAL A 1 89 ? -59.785 -1.282 -1.249 1.00 66.69 89 V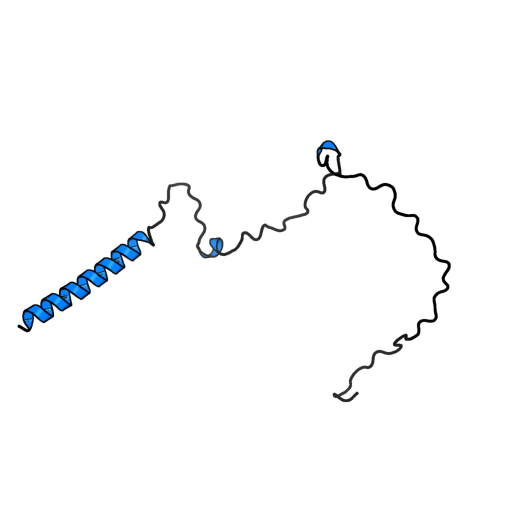AL A C 1
ATOM 719 O O . VAL A 1 89 ? -60.340 -2.363 -1.430 1.00 66.69 89 VAL A O 1
ATOM 722 N N . LYS A 1 90 ? -59.393 -0.511 -2.271 1.00 66.62 90 LYS A N 1
ATOM 723 C CA . LYS A 1 90 ? -59.791 -0.790 -3.660 1.00 66.62 90 LYS A CA 1
ATOM 724 C C . LYS A 1 90 ? -59.222 -2.100 -4.205 1.00 66.62 90 LYS A C 1
ATOM 726 O O . LYS A 1 90 ? -59.772 -2.628 -5.167 1.00 66.62 90 LYS A O 1
ATOM 731 N N . LYS A 1 91 ? -58.128 -2.628 -3.641 1.00 67.62 91 LYS A N 1
ATOM 732 C CA . LYS A 1 91 ? -57.494 -3.871 -4.112 1.00 67.62 91 LYS A CA 1
ATOM 733 C C . LYS A 1 91 ? -56.851 -4.642 -2.960 1.00 67.62 91 LYS A C 1
ATOM 735 O O . LYS A 1 91 ? -55.706 -4.396 -2.604 1.00 67.62 91 LYS A O 1
ATOM 740 N N . ILE A 1 92 ? -57.587 -5.606 -2.414 1.00 68.50 92 ILE A N 1
ATOM 741 C CA . ILE A 1 92 ? -57.027 -6.661 -1.563 1.00 68.50 92 ILE A CA 1
ATOM 742 C C . ILE A 1 92 ? -56.683 -7.835 -2.482 1.00 68.50 92 ILE A C 1
ATOM 744 O O . ILE A 1 92 ? -57.577 -8.423 -3.093 1.00 68.50 92 ILE A O 1
ATOM 748 N N . ILE A 1 93 ? -55.401 -8.184 -2.603 1.00 72.81 93 ILE A N 1
ATOM 749 C CA . ILE A 1 93 ? -54.986 -9.413 -3.291 1.00 72.81 93 ILE A CA 1
ATOM 750 C C . ILE A 1 93 ? -55.328 -10.579 -2.357 1.00 72.81 93 ILE A C 1
ATOM 752 O O . ILE A 1 93 ? -54.609 -10.851 -1.402 1.00 72.81 93 ILE A O 1
ATOM 756 N N . LYS A 1 94 ? -56.475 -11.225 -2.595 1.00 69.00 94 LYS A N 1
ATOM 757 C CA . LYS A 1 94 ? -57.032 -12.256 -1.699 1.00 69.00 94 LYS A CA 1
ATOM 758 C C . LYS A 1 94 ? -56.322 -13.611 -1.774 1.00 69.00 94 LYS A C 1
ATOM 760 O O . LYS A 1 94 ? -56.477 -14.411 -0.862 1.00 69.00 94 LYS A O 1
ATOM 765 N N . ALA A 1 95 ? -55.566 -13.890 -2.835 1.00 71.44 95 ALA A N 1
ATOM 766 C CA . ALA A 1 95 ? -54.916 -15.183 -3.018 1.00 71.44 95 ALA A CA 1
ATOM 767 C C . ALA A 1 95 ? -53.505 -15.030 -3.586 1.00 71.44 95 ALA A C 1
ATOM 769 O O . ALA A 1 95 ? -53.269 -14.285 -4.539 1.00 71.44 95 ALA A O 1
ATOM 770 N N . ARG A 1 96 ? -52.569 -15.785 -3.009 1.00 68.06 96 ARG A N 1
ATOM 771 C CA . ARG A 1 96 ? -51.218 -15.953 -3.538 1.00 68.06 96 ARG A CA 1
ATOM 772 C C . ARG A 1 96 ? -51.296 -16.870 -4.760 1.00 68.06 96 ARG A C 1
ATOM 774 O O . ARG A 1 96 ? -51.585 -18.053 -4.619 1.00 68.06 96 ARG A O 1
ATOM 781 N N . LYS A 1 97 ? -51.032 -16.335 -5.953 1.00 70.81 97 LYS A N 1
ATOM 782 C CA . LYS A 1 97 ? -50.921 -17.133 -7.181 1.00 70.81 97 LYS A CA 1
ATOM 783 C C . LYS A 1 97 ? -49.626 -17.953 -7.114 1.00 70.81 97 LYS A C 1
ATOM 785 O O . LYS A 1 97 ? -48.538 -17.381 -7.118 1.00 70.81 97 LYS A O 1
ATOM 790 N N . ILE A 1 98 ? -49.737 -19.273 -6.980 1.00 74.44 98 ILE A N 1
ATOM 791 C CA . ILE A 1 98 ? -48.589 -20.190 -7.006 1.00 74.44 98 ILE A CA 1
ATOM 792 C C . ILE A 1 98 ? -48.409 -20.663 -8.448 1.00 74.44 98 ILE A C 1
ATOM 794 O O . ILE A 1 98 ? -49.360 -21.126 -9.071 1.00 74.44 98 ILE A O 1
ATOM 798 N N . ARG A 1 99 ? -47.190 -20.531 -8.978 1.00 71.06 99 ARG A N 1
ATOM 799 C CA . ARG A 1 99 ? -46.830 -21.032 -10.307 1.00 71.06 99 ARG A CA 1
ATOM 800 C C . ARG A 1 99 ? -46.619 -22.540 -10.232 1.00 71.06 99 ARG A C 1
ATOM 802 O O . ARG A 1 99 ? -45.711 -22.988 -9.539 1.00 71.06 99 ARG A O 1
ATOM 809 N N . LEU A 1 100 ? -47.412 -23.306 -10.971 1.00 64.38 100 LEU A N 1
ATOM 810 C CA . LEU A 1 100 ? -47.124 -24.709 -11.258 1.00 64.38 100 LEU A CA 1
ATOM 811 C C . LEU A 1 100 ? -46.617 -24.792 -12.700 1.00 64.38 100 LEU A C 1
ATOM 813 O O . LEU A 1 100 ? -47.317 -24.420 -13.634 1.00 64.38 100 LEU A O 1
ATOM 817 N N . ASN A 1 101 ? -45.374 -25.248 -12.866 1.00 60.59 101 ASN A N 1
ATOM 818 C CA . ASN A 1 101 ? -44.757 -25.576 -14.157 1.00 60.59 101 ASN A CA 1
ATOM 819 C C . ASN A 1 101 ? -44.736 -24.442 -15.200 1.00 60.59 101 ASN A C 1
ATOM 821 O O . ASN A 1 101 ? -44.992 -24.657 -16.382 1.00 60.59 101 ASN A O 1
ATOM 825 N N . GLY A 1 102 ? -44.369 -23.232 -14.767 1.00 64.25 102 GLY A N 1
ATOM 826 C CA . GLY A 1 102 ? -43.871 -22.184 -15.668 1.00 64.25 102 GLY A CA 1
ATOM 827 C C . GLY A 1 102 ? -44.894 -21.532 -16.605 1.00 64.25 102 GLY A C 1
ATOM 828 O O . GLY A 1 102 ? -44.485 -20.773 -17.480 1.00 64.25 102 GLY A O 1
ATOM 829 N N . LYS A 1 103 ? -46.196 -21.771 -16.425 1.00 59.03 103 LYS A N 1
ATOM 830 C CA . LYS A 1 103 ? -47.250 -20.981 -17.075 1.00 59.03 103 LYS A CA 1
ATOM 831 C C . LYS A 1 103 ? -48.160 -20.353 -16.027 1.00 59.03 103 LYS A C 1
ATOM 833 O O . LYS A 1 103 ? -48.480 -20.981 -15.019 1.00 59.03 103 LYS A O 1
ATOM 838 N N . ASP A 1 104 ? -48.472 -19.080 -16.256 1.00 61.78 104 ASP A N 1
ATOM 839 C CA . ASP A 1 104 ? -49.369 -18.280 -15.421 1.00 61.78 104 ASP A CA 1
ATOM 840 C C . ASP A 1 104 ? -50.828 -18.738 -15.548 1.00 61.78 104 ASP A C 1
ATOM 842 O O . ASP A 1 104 ? -51.220 -19.243 -16.620 1.00 61.78 104 ASP A O 1
#

Secondary structure (DSSP, 8-state):
-HHHHHHHHHHHHHHHHHHHHHHHHHHSPPP---TT--PPPHHHHSS-------S--------TTT-TT-----SPPP-----------S----S--PPSTT--